Protein AF-A0A1F9SEJ4-F1 (afdb_monomer)

pLDDT: mean 93.21, std 7.63, range [49.97, 98.25]

Sequence (104 aa):
MSITHLRQFKVADYAIFDFAASFIGMLLLSPLLSGLARRAGWQVPRMNWVYMALPLGIAAHLASGNLTPMTRDFMDPRSHYLVKAVVIGFLILGLRNIRRNKKQ

Structure (mmCIF, N/CA/C/O backbone):
data_AF-A0A1F9SEJ4-F1
#
_entry.id   AF-A0A1F9SEJ4-F1
#
loop_
_atom_site.group_PDB
_atom_site.id
_atom_site.type_symbol
_atom_site.label_atom_id
_atom_site.label_alt_id
_atom_site.label_comp_id
_atom_site.label_asym_id
_atom_site.label_entity_id
_atom_site.label_seq_id
_atom_site.pdbx_PDB_ins_code
_atom_site.Cartn_x
_atom_site.Cartn_y
_atom_site.Cartn_z
_atom_site.occupancy
_atom_site.B_iso_or_equiv
_atom_site.auth_seq_id
_atom_site.auth_comp_id
_atom_site.auth_asym_id
_atom_site.auth_atom_id
_atom_site.pdbx_PDB_model_num
ATOM 1 N N . MET A 1 1 ? 19.415 17.649 -5.536 1.00 62.16 1 MET A N 1
ATOM 2 C CA . MET A 1 1 ? 19.241 16.200 -5.792 1.00 62.16 1 MET A CA 1
ATOM 3 C C . MET A 1 1 ? 17.904 16.019 -6.503 1.00 62.16 1 MET A C 1
ATOM 5 O O . MET A 1 1 ? 16.921 16.549 -6.003 1.00 62.16 1 MET A O 1
ATOM 9 N N . SER A 1 2 ? 17.854 15.398 -7.685 1.00 84.75 2 SER A N 1
ATOM 10 C CA . SER A 1 2 ? 16.603 15.239 -8.448 1.00 84.75 2 SER A CA 1
ATOM 11 C C . SER A 1 2 ? 15.867 13.949 -8.066 1.00 84.75 2 SER A C 1
ATOM 13 O O . SER A 1 2 ? 16.489 12.965 -7.668 1.00 84.75 2 SER A O 1
ATOM 15 N N . ILE A 1 3 ? 14.542 13.914 -8.239 1.00 81.19 3 ILE A N 1
ATOM 16 C CA . ILE A 1 3 ? 13.729 12.703 -8.012 1.00 81.19 3 ILE A CA 1
ATOM 17 C C . ILE A 1 3 ? 14.171 11.523 -8.893 1.00 81.19 3 ILE A C 1
ATOM 19 O O . ILE A 1 3 ? 14.105 10.368 -8.480 1.00 81.19 3 ILE A O 1
ATOM 23 N N . THR A 1 4 ? 14.695 11.813 -10.087 1.00 83.94 4 THR A N 1
ATOM 24 C CA . THR A 1 4 ? 15.277 10.818 -10.994 1.00 83.94 4 THR A CA 1
ATOM 25 C C . THR A 1 4 ? 16.477 10.104 -10.380 1.00 83.94 4 THR A C 1
ATOM 27 O O . THR A 1 4 ? 16.603 8.895 -10.539 1.00 83.94 4 THR A O 1
ATOM 30 N N . HIS A 1 5 ? 17.304 10.813 -9.608 1.00 87.06 5 HIS A N 1
ATOM 31 C CA . HIS A 1 5 ? 18.438 10.214 -8.909 1.00 87.06 5 HIS A CA 1
ATOM 32 C C . HIS A 1 5 ? 17.987 9.288 -7.767 1.00 87.06 5 HIS A C 1
ATOM 34 O O . HIS A 1 5 ? 18.590 8.247 -7.545 1.00 87.06 5 HIS A O 1
ATOM 40 N N . LEU A 1 6 ? 16.895 9.602 -7.064 1.00 83.56 6 LEU A N 1
ATOM 41 C CA . LEU A 1 6 ? 16.368 8.725 -6.005 1.00 83.56 6 LEU A CA 1
ATOM 42 C C . LEU A 1 6 ? 15.715 7.452 -6.565 1.00 83.56 6 LEU A C 1
ATOM 44 O O . LEU A 1 6 ? 15.805 6.387 -5.959 1.00 83.56 6 LEU A O 1
ATOM 48 N N . ARG A 1 7 ? 15.096 7.542 -7.747 1.00 86.38 7 ARG A N 1
ATOM 49 C CA . ARG A 1 7 ? 14.430 6.414 -8.421 1.00 86.38 7 ARG A CA 1
ATOM 50 C C . ARG A 1 7 ? 15.370 5.460 -9.160 1.00 86.38 7 ARG A C 1
ATOM 52 O O . ARG A 1 7 ? 14.913 4.419 -9.631 1.00 86.38 7 ARG A O 1
ATOM 59 N N . GLN A 1 8 ? 16.659 5.785 -9.265 1.00 89.75 8 GLN A N 1
ATOM 60 C CA . GLN A 1 8 ? 17.642 4.896 -9.895 1.00 89.75 8 GLN A CA 1
ATOM 61 C C . GLN A 1 8 ? 17.907 3.636 -9.054 1.00 89.75 8 GLN A C 1
ATOM 63 O O . GLN A 1 8 ? 18.235 2.590 -9.606 1.00 89.75 8 GLN A O 1
ATOM 68 N N . PHE A 1 9 ? 17.741 3.723 -7.728 1.00 90.88 9 PHE A N 1
ATOM 69 C CA . PHE A 1 9 ? 17.932 2.597 -6.819 1.00 90.88 9 PHE A CA 1
ATOM 70 C C . PHE A 1 9 ? 16.709 1.682 -6.867 1.00 90.88 9 PHE A C 1
ATOM 72 O O . PHE A 1 9 ? 15.619 2.052 -6.416 1.00 90.88 9 PHE A O 1
ATOM 79 N N . LYS A 1 10 ? 16.898 0.486 -7.428 1.00 89.75 10 LYS A N 1
ATOM 80 C CA . LYS A 1 10 ? 15.834 -0.486 -7.671 1.00 89.75 10 LYS A CA 1
ATOM 81 C C . LYS A 1 10 ? 16.187 -1.860 -7.118 1.00 89.75 10 LYS A C 1
ATOM 83 O O . LYS A 1 10 ? 17.355 -2.238 -7.084 1.00 89.75 10 LYS A O 1
ATOM 88 N N . VAL A 1 11 ? 15.163 -2.610 -6.727 1.00 86.38 11 VAL A N 1
ATOM 89 C CA . VAL A 1 11 ? 15.235 -4.063 -6.534 1.00 86.38 11 VAL A CA 1
ATOM 90 C C . VAL A 1 11 ? 14.349 -4.688 -7.600 1.00 86.38 11 VAL A C 1
ATOM 92 O O . VAL A 1 11 ? 13.163 -4.364 -7.662 1.00 86.38 11 VAL A O 1
ATOM 95 N N . ALA A 1 12 ? 14.933 -5.537 -8.452 1.00 84.50 12 ALA A N 1
ATOM 96 C CA . ALA A 1 12 ? 14.347 -5.882 -9.749 1.00 84.50 12 ALA A CA 1
ATOM 97 C C . ALA A 1 12 ? 13.982 -4.590 -10.514 1.00 84.50 12 ALA A C 1
ATOM 99 O O . ALA A 1 12 ? 14.852 -3.746 -10.728 1.00 84.50 12 ALA A O 1
ATOM 100 N N . ASP A 1 13 ? 12.705 -4.381 -10.829 1.00 87.06 13 ASP A N 1
ATOM 101 C CA . ASP A 1 13 ? 12.210 -3.176 -11.506 1.00 87.06 13 ASP A CA 1
ATOM 102 C C . ASP A 1 13 ? 11.550 -2.155 -10.565 1.00 87.06 13 ASP A C 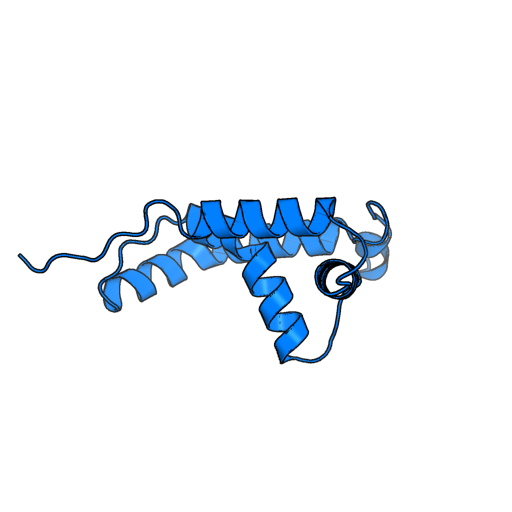1
ATOM 104 O O . ASP A 1 13 ? 11.055 -1.111 -11.004 1.00 87.06 13 ASP A O 1
ATOM 108 N N . TYR A 1 14 ? 11.547 -2.421 -9.257 1.00 87.19 14 TYR A N 1
ATOM 109 C CA . TYR A 1 14 ? 10.843 -1.606 -8.271 1.00 87.19 14 TYR A CA 1
ATOM 110 C C . TYR A 1 14 ? 11.768 -0.563 -7.654 1.00 87.19 14 TYR A C 1
ATOM 112 O O . TYR A 1 14 ? 12.761 -0.904 -7.011 1.00 87.19 14 TYR A O 1
ATOM 120 N N . ALA A 1 15 ? 11.424 0.718 -7.801 1.00 89.81 15 ALA A N 1
ATOM 121 C CA . ALA A 1 15 ? 12.158 1.801 -7.156 1.00 89.81 15 ALA A CA 1
ATOM 122 C C . ALA A 1 15 ? 12.003 1.727 -5.629 1.00 89.81 15 ALA A C 1
ATOM 124 O O . ALA A 1 15 ? 10.896 1.835 -5.095 1.00 89.81 15 ALA A O 1
ATOM 125 N N . ILE A 1 16 ? 13.129 1.601 -4.922 1.00 89.31 16 ILE A N 1
ATOM 126 C CA . ILE A 1 16 ? 13.167 1.522 -3.453 1.00 89.31 16 ILE A CA 1
ATOM 127 C C . ILE A 1 16 ? 12.573 2.794 -2.844 1.00 89.31 16 ILE A C 1
ATOM 129 O O . ILE A 1 16 ? 11.838 2.733 -1.861 1.00 89.31 16 ILE A O 1
ATOM 133 N N . PHE A 1 17 ? 12.853 3.945 -3.462 1.00 90.75 17 PHE A N 1
ATOM 134 C CA . PHE A 1 17 ? 12.317 5.228 -3.028 1.00 90.75 17 PHE A CA 1
ATOM 135 C C . PHE A 1 17 ? 10.784 5.262 -3.059 1.00 90.75 17 PHE A C 1
ATOM 137 O O . PHE A 1 17 ? 10.180 5.650 -2.067 1.00 90.75 17 PHE A O 1
ATOM 144 N N . ASP A 1 18 ? 10.151 4.822 -4.153 1.00 88.94 18 ASP A N 1
ATOM 145 C CA . ASP A 1 18 ? 8.687 4.844 -4.276 1.00 88.94 18 ASP A CA 1
ATOM 146 C C . ASP A 1 18 ? 8.034 3.892 -3.258 1.00 88.94 18 ASP A C 1
ATOM 148 O O . ASP A 1 18 ? 7.012 4.223 -2.647 1.00 88.94 18 ASP A O 1
ATOM 152 N N . PHE A 1 19 ? 8.666 2.739 -3.013 1.00 90.12 19 PHE A N 1
ATOM 153 C CA . PHE A 1 19 ? 8.250 1.802 -1.973 1.00 90.12 19 PHE A CA 1
ATOM 154 C C . PHE A 1 19 ? 8.324 2.456 -0.587 1.00 90.12 19 PHE A C 1
ATOM 156 O O . PHE A 1 19 ? 7.309 2.575 0.097 1.00 90.12 19 PHE A O 1
ATOM 163 N N . ALA A 1 20 ? 9.495 2.961 -0.190 1.00 93.69 20 ALA A N 1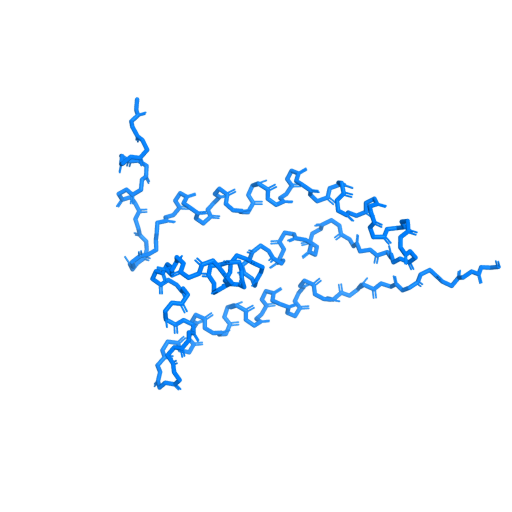
ATOM 164 C CA . ALA A 1 20 ? 9.693 3.603 1.108 1.00 93.69 20 ALA A CA 1
ATOM 165 C C . ALA A 1 20 ? 8.775 4.820 1.302 1.00 93.69 20 ALA A C 1
ATOM 167 O O . ALA A 1 20 ? 8.157 4.963 2.358 1.00 93.69 20 ALA A O 1
ATOM 168 N N . ALA A 1 21 ? 8.629 5.661 0.276 1.00 94.06 21 ALA A N 1
ATOM 169 C CA . ALA A 1 21 ? 7.754 6.827 0.300 1.00 94.06 21 ALA A CA 1
ATOM 170 C C . ALA A 1 21 ? 6.291 6.437 0.544 1.00 94.06 21 ALA A C 1
ATOM 172 O O . ALA A 1 21 ? 5.612 7.092 1.332 1.00 94.06 21 ALA A O 1
ATOM 173 N N . SER A 1 22 ? 5.822 5.341 -0.059 1.00 93.75 22 SER A N 1
ATOM 174 C CA . SER A 1 22 ? 4.462 4.832 0.158 1.00 93.75 22 SER A CA 1
ATOM 175 C C . SER A 1 22 ? 4.241 4.401 1.611 1.00 93.75 22 SER A C 1
ATOM 177 O O . SER A 1 22 ? 3.235 4.766 2.223 1.00 93.75 22 SER A O 1
ATOM 179 N N . PHE A 1 23 ? 5.200 3.681 2.202 1.00 96.44 23 PHE A N 1
ATOM 180 C CA . PHE A 1 23 ? 5.125 3.245 3.601 1.00 96.44 23 PHE A CA 1
ATOM 181 C C . PHE A 1 23 ? 5.207 4.405 4.591 1.00 96.44 23 PHE A C 1
ATOM 183 O O . PHE A 1 23 ? 4.412 4.465 5.529 1.00 96.44 23 PHE A O 1
ATOM 190 N N . ILE A 1 24 ? 6.129 5.344 4.376 1.00 97.56 24 ILE A N 1
ATOM 191 C CA . ILE A 1 24 ? 6.272 6.539 5.216 1.00 97.56 24 ILE A CA 1
ATOM 192 C C . ILE A 1 24 ? 5.020 7.411 5.103 1.00 97.56 24 ILE A C 1
ATOM 194 O O . ILE A 1 24 ? 4.460 7.814 6.120 1.00 97.56 24 ILE A O 1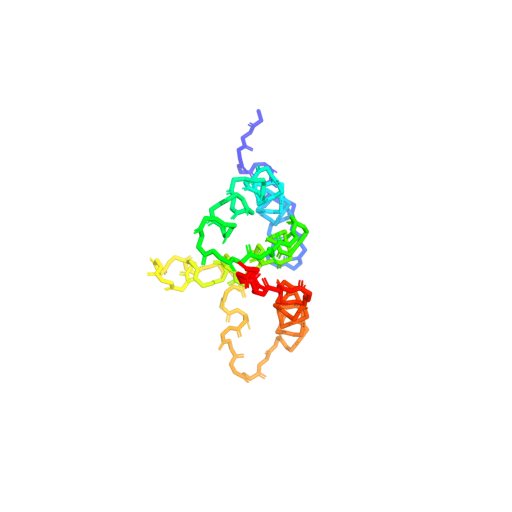
ATOM 198 N N . GLY A 1 25 ? 4.532 7.654 3.885 1.00 97.50 25 GLY A N 1
ATOM 199 C CA . GLY A 1 25 ? 3.308 8.418 3.655 1.00 97.50 25 GLY A CA 1
ATOM 200 C C . GLY A 1 25 ? 2.111 7.798 4.373 1.00 97.50 25 GLY A C 1
ATOM 201 O O . GLY A 1 25 ? 1.381 8.488 5.083 1.00 97.50 25 GLY A O 1
ATOM 202 N N . MET A 1 26 ? 1.957 6.477 4.278 1.00 98.06 26 MET A N 1
ATOM 203 C CA . MET A 1 26 ? 0.889 5.762 4.970 1.00 98.06 26 MET A CA 1
ATOM 204 C C . MET A 1 26 ? 1.056 5.770 6.494 1.00 98.06 26 MET A C 1
ATOM 206 O O . MET A 1 26 ? 0.072 5.911 7.220 1.00 98.06 26 MET A O 1
ATOM 210 N N . LEU A 1 27 ? 2.286 5.672 7.003 1.00 98.06 27 LEU A N 1
ATOM 211 C CA . LEU A 1 27 ? 2.576 5.793 8.432 1.00 98.06 27 LEU A CA 1
ATOM 212 C C . LEU A 1 27 ? 2.128 7.155 8.971 1.00 98.06 27 LEU A C 1
ATOM 214 O O . LEU A 1 27 ? 1.441 7.202 9.995 1.00 98.06 27 LEU A O 1
ATOM 218 N N . LEU A 1 28 ? 2.448 8.236 8.258 1.00 98.19 28 LEU A N 1
ATOM 219 C CA . LEU A 1 28 ? 2.036 9.598 8.609 1.00 98.19 28 LEU A CA 1
ATOM 220 C C . LEU A 1 28 ? 0.517 9.788 8.512 1.00 98.19 28 LEU A C 1
ATOM 222 O O . LEU A 1 28 ? -0.073 10.468 9.348 1.00 98.19 28 LEU A O 1
ATOM 226 N N . LEU A 1 29 ? -0.130 9.150 7.534 1.00 97.75 29 LEU A N 1
ATOM 227 C CA . LEU A 1 29 ? -1.577 9.215 7.326 1.00 97.75 29 LEU A CA 1
ATOM 228 C C . LEU A 1 29 ? -2.369 8.334 8.317 1.00 97.75 29 LEU A C 1
ATOM 230 O O . LEU A 1 29 ? -3.539 8.597 8.608 1.00 97.75 29 LEU A O 1
ATOM 234 N N . SER A 1 30 ? -1.734 7.307 8.885 1.00 97.88 30 SER A N 1
ATOM 235 C CA . SER A 1 30 ? -2.376 6.302 9.742 1.00 97.88 30 SER A CA 1
ATOM 236 C C . SER A 1 30 ? -3.155 6.852 10.952 1.00 97.88 30 SER A C 1
ATOM 238 O O . SER A 1 30 ? -4.214 6.284 11.257 1.00 97.88 30 SER A O 1
ATOM 240 N N . PRO A 1 31 ? -2.739 7.933 11.658 1.00 97.62 31 PRO A N 1
ATOM 241 C CA . PRO A 1 31 ? -3.517 8.485 12.765 1.00 97.62 31 PRO A CA 1
ATOM 242 C C . PRO A 1 31 ? -4.841 9.082 12.284 1.00 97.62 31 PRO A C 1
ATOM 244 O O . PRO A 1 31 ? -5.868 8.868 12.931 1.00 97.62 31 PRO A O 1
ATOM 247 N N . LEU A 1 32 ? -4.824 9.768 11.134 1.00 98.25 32 LEU A N 1
ATOM 248 C CA . LEU A 1 32 ? -6.016 10.343 10.516 1.00 98.25 32 LEU A CA 1
ATOM 249 C C . LEU A 1 32 ? -6.990 9.235 10.107 1.00 98.25 32 LEU A C 1
ATOM 251 O O . LEU A 1 32 ? -8.150 9.263 10.517 1.00 98.25 32 LEU A O 1
ATOM 255 N N . LEU A 1 33 ? -6.514 8.220 9.380 1.00 97.56 33 LEU A N 1
ATOM 256 C CA . LEU A 1 33 ? -7.347 7.095 8.931 1.00 97.56 33 LEU A CA 1
ATOM 257 C C . LEU A 1 33 ? -7.937 6.313 10.104 1.00 97.56 33 LEU A C 1
ATOM 259 O O . LEU A 1 33 ? -9.117 5.975 10.094 1.00 97.56 33 LEU A O 1
ATOM 263 N N . SER A 1 34 ? -7.152 6.085 11.159 1.00 97.56 34 SER A N 1
ATOM 264 C CA . SER A 1 34 ? -7.646 5.436 12.381 1.00 97.56 34 SER A CA 1
ATOM 265 C C . SER A 1 34 ? -8.713 6.281 13.085 1.00 97.56 34 SER A C 1
ATOM 267 O O . SER A 1 34 ? -9.663 5.737 13.650 1.00 97.56 34 SER A O 1
ATOM 269 N N . GLY A 1 35 ? -8.580 7.610 13.053 1.00 97.06 35 GLY A N 1
ATOM 270 C CA . GLY A 1 35 ? -9.593 8.538 13.553 1.00 97.06 35 GLY A CA 1
ATOM 271 C C . GLY A 1 35 ? -10.890 8.477 12.745 1.00 97.06 35 GLY A C 1
ATOM 272 O O . GLY A 1 35 ? -11.970 8.380 13.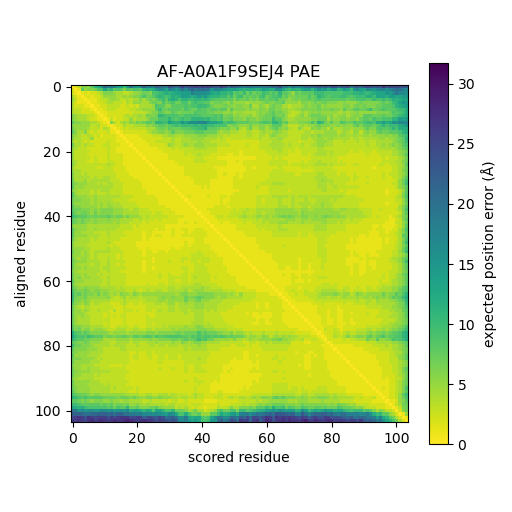327 1.00 97.06 35 GLY A O 1
ATOM 273 N N . LEU A 1 36 ? -10.791 8.465 11.413 1.00 96.94 36 LEU A N 1
ATOM 274 C CA . LEU A 1 36 ? -11.942 8.331 10.514 1.00 96.94 36 LEU A CA 1
ATOM 275 C C . LEU A 1 36 ? -12.638 6.975 10.676 1.00 96.94 36 LEU A C 1
ATOM 277 O O . LEU A 1 36 ? -13.856 6.933 10.836 1.00 96.94 36 LEU A O 1
ATOM 281 N N . ALA A 1 37 ? -11.879 5.880 10.738 1.00 96.44 37 ALA A N 1
ATOM 282 C CA . ALA A 1 37 ? -12.420 4.549 11.007 1.00 96.44 37 ALA A CA 1
ATOM 283 C C . ALA A 1 37 ? -13.192 4.510 12.328 1.00 96.44 37 ALA A C 1
ATOM 285 O O . ALA A 1 37 ? -14.295 3.966 12.381 1.00 96.44 37 ALA A O 1
ATOM 286 N N . ARG A 1 38 ? -12.673 5.166 13.373 1.00 96.44 38 ARG A N 1
ATOM 287 C CA . ARG A 1 38 ? -13.357 5.252 14.669 1.00 96.44 38 ARG A CA 1
ATOM 288 C C . ARG A 1 38 ? -14.695 5.972 14.570 1.00 96.44 38 ARG A C 1
ATOM 290 O O . ARG A 1 38 ? -15.666 5.499 15.156 1.00 96.44 38 ARG A O 1
ATOM 297 N N . ARG A 1 39 ? -14.765 7.068 13.806 1.00 95.56 39 ARG A N 1
ATOM 29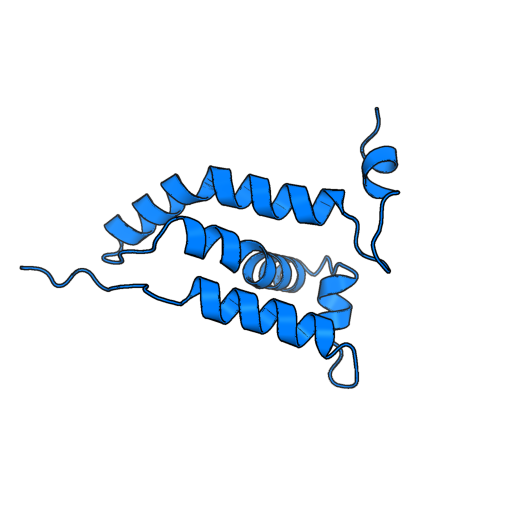8 C CA . ARG A 1 39 ? -16.027 7.779 13.524 1.00 95.56 39 ARG A CA 1
ATOM 299 C C . ARG A 1 39 ? -17.017 6.898 12.760 1.00 95.56 39 ARG A C 1
ATOM 301 O O . ARG A 1 39 ? -18.207 6.956 13.036 1.00 95.56 39 ARG A O 1
ATOM 308 N N . ALA A 1 40 ? -16.523 6.033 11.877 1.00 94.94 40 ALA A N 1
ATOM 309 C CA . ALA A 1 40 ? -17.321 5.032 11.170 1.00 94.94 40 ALA A CA 1
ATOM 310 C C . ALA A 1 40 ? -17.668 3.785 12.019 1.00 94.94 40 ALA A C 1
ATOM 312 O O . ALA A 1 40 ? -18.281 2.848 11.511 1.00 94.94 40 ALA A O 1
ATOM 313 N N . GLY A 1 41 ? -17.289 3.744 13.304 1.00 95.69 41 GLY A N 1
ATOM 314 C CA . GLY A 1 41 ? -17.594 2.633 14.211 1.00 95.69 41 GLY A CA 1
ATOM 315 C C . GLY A 1 41 ? -16.600 1.468 14.166 1.00 95.69 41 GLY A C 1
ATOM 316 O O . GLY A 1 41 ? -16.923 0.379 14.641 1.00 95.69 41 GLY A O 1
ATOM 317 N N . TRP A 1 42 ? -15.396 1.675 13.636 1.00 96.62 42 TRP A N 1
ATOM 318 C CA . TRP A 1 42 ? -14.342 0.663 13.535 1.00 96.62 42 TRP A CA 1
ATOM 319 C C . TRP A 1 42 ? -13.091 1.061 14.322 1.00 96.62 42 TRP A C 1
ATOM 321 O O . TRP A 1 42 ? -12.613 2.190 14.260 1.00 96.62 42 TRP A O 1
ATOM 331 N N . GLN A 1 43 ? -12.510 0.110 15.042 1.00 96.88 43 GLN A N 1
ATOM 332 C CA . GLN A 1 43 ? -11.181 0.220 15.628 1.00 96.88 43 GLN A CA 1
ATOM 333 C C . GLN A 1 43 ? -10.187 -0.464 14.695 1.00 96.88 43 GLN A C 1
ATOM 335 O O . GLN A 1 43 ? -10.107 -1.692 14.644 1.00 96.88 43 GLN A O 1
ATOM 340 N N . VAL A 1 44 ? -9.434 0.348 13.959 1.00 97.44 44 VAL A N 1
ATOM 341 C CA . VAL A 1 44 ? -8.347 -0.107 13.090 1.00 97.44 44 VAL A CA 1
ATOM 342 C C . VAL A 1 44 ? -7.024 0.351 13.711 1.00 97.44 44 VAL A C 1
ATOM 344 O O . VAL A 1 44 ? -6.846 1.559 13.901 1.00 97.44 44 VAL A O 1
ATOM 347 N N . PRO A 1 45 ? -6.104 -0.564 14.069 1.00 97.25 45 PRO A N 1
ATOM 348 C CA . PRO A 1 45 ? -4.775 -0.192 14.546 1.00 97.25 45 PRO A CA 1
ATOM 349 C C . PRO A 1 45 ? -3.994 0.603 13.494 1.00 97.25 45 PRO A C 1
ATOM 351 O O . PRO A 1 45 ? -4.123 0.361 12.299 1.00 97.25 45 PRO A O 1
ATOM 354 N N . ARG A 1 46 ? -3.115 1.517 13.917 1.00 97.31 46 ARG A N 1
ATOM 355 C CA . ARG A 1 46 ? -2.338 2.348 12.976 1.00 97.31 46 ARG A CA 1
ATOM 356 C C . ARG A 1 46 ? -1.480 1.522 12.013 1.00 97.31 46 ARG A C 1
ATOM 358 O O . ARG A 1 46 ? -1.439 1.819 10.825 1.00 97.31 46 ARG A O 1
ATOM 365 N N . MET A 1 47 ? -0.855 0.457 12.517 1.00 97.69 47 MET A N 1
ATOM 366 C CA . MET A 1 47 ? -0.006 -0.426 11.710 1.00 97.69 47 MET A CA 1
ATOM 367 C C . MET A 1 47 ? -0.765 -1.159 10.605 1.00 97.69 47 MET A C 1
ATOM 369 O O . MET A 1 47 ? -0.185 -1.437 9.563 1.00 97.69 47 MET A O 1
ATOM 373 N N . ASN A 1 48 ? -2.064 -1.407 10.775 1.00 98.19 48 ASN A N 1
ATOM 374 C CA . ASN A 1 48 ? -2.879 -2.007 9.725 1.00 98.19 48 ASN A CA 1
ATOM 375 C C . ASN A 1 48 ? -2.909 -1.149 8.463 1.00 98.19 48 ASN A C 1
ATOM 377 O O . ASN A 1 48 ? -2.801 -1.682 7.363 1.00 98.19 48 ASN A O 1
ATOM 381 N N . TRP A 1 49 ? -3.008 0.174 8.617 1.00 98.06 49 TRP A N 1
ATOM 382 C CA . TRP A 1 49 ? -2.950 1.095 7.484 1.00 98.06 49 TRP A CA 1
ATOM 383 C C . TRP A 1 49 ? -1.605 1.008 6.776 1.00 98.06 49 TRP A C 1
ATOM 385 O O . TRP A 1 49 ? -1.569 0.924 5.556 1.00 98.06 49 TRP A O 1
ATOM 395 N N . VAL A 1 50 ? -0.509 0.938 7.534 1.00 98.00 50 VAL A N 1
ATOM 396 C CA . VAL A 1 50 ? 0.845 0.783 6.984 1.00 98.00 50 VAL A CA 1
ATOM 397 C C . VAL A 1 50 ? 0.962 -0.509 6.174 1.00 98.00 50 VAL A C 1
ATOM 399 O O . VAL A 1 50 ? 1.46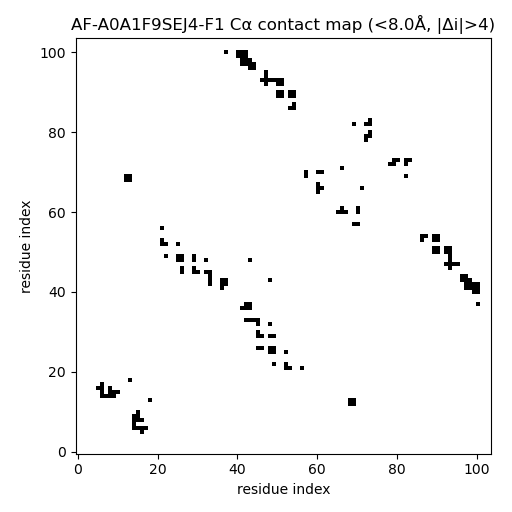7 -0.475 5.056 1.00 98.00 50 VAL A O 1
ATOM 402 N N . TYR A 1 51 ? 0.429 -1.630 6.668 1.00 97.88 51 TYR A N 1
ATOM 403 C CA . TYR A 1 51 ? 0.377 -2.874 5.890 1.00 97.88 51 TYR A CA 1
ATOM 404 C C . TYR A 1 51 ? -0.527 -2.760 4.653 1.00 97.88 51 TYR A C 1
ATOM 406 O O . TYR A 1 51 ? -0.235 -3.340 3.612 1.00 97.88 51 TYR A O 1
ATOM 414 N N . MET A 1 52 ? -1.580 -1.948 4.720 1.00 97.44 52 MET A N 1
ATOM 415 C CA . MET A 1 52 ? -2.442 -1.651 3.576 1.00 97.44 52 MET A CA 1
ATOM 416 C C . MET A 1 52 ? -1.785 -0.771 2.506 1.00 97.44 52 MET A C 1
ATOM 418 O O . MET A 1 52 ? -2.363 -0.636 1.431 1.00 97.44 52 MET A O 1
ATOM 422 N N . ALA A 1 53 ? -0.589 -0.213 2.731 1.00 97.06 53 ALA A N 1
ATOM 423 C CA . ALA A 1 53 ? 0.088 0.637 1.749 1.00 97.06 53 ALA A CA 1
ATOM 424 C C . ALA A 1 53 ? 0.254 -0.052 0.383 1.00 97.06 53 ALA A C 1
ATOM 426 O O . ALA A 1 53 ? -0.054 0.552 -0.642 1.00 97.06 53 ALA A O 1
ATOM 427 N N . LEU A 1 54 ? 0.677 -1.322 0.361 1.00 95.19 54 LEU A N 1
ATOM 428 C CA . LEU A 1 54 ? 0.865 -2.063 -0.892 1.00 95.19 54 LEU A CA 1
ATOM 429 C C . LEU A 1 54 ? -0.460 -2.440 -1.570 1.00 95.19 54 LEU A C 1
ATOM 431 O O . LEU A 1 54 ? -0.630 -2.072 -2.734 1.00 95.19 54 LEU A O 1
ATOM 435 N N . PRO A 1 55 ? -1.421 -3.105 -0.892 1.00 96.81 55 PRO A N 1
ATOM 436 C CA . PRO A 1 55 ? -2.716 -3.403 -1.501 1.00 96.81 55 PRO A CA 1
ATOM 437 C C . PRO A 1 55 ? -3.451 -2.155 -2.003 1.00 96.81 55 PRO A C 1
ATOM 439 O O . PRO A 1 55 ? -3.970 -2.160 -3.118 1.00 96.81 55 PRO A O 1
ATOM 442 N N . LEU A 1 56 ? -3.470 -1.071 -1.217 1.00 96.88 56 LEU A N 1
ATOM 443 C CA . LEU A 1 56 ? -4.127 0.177 -1.614 1.00 96.88 56 LEU A CA 1
ATOM 444 C C . LEU A 1 56 ? -3.376 0.887 -2.741 1.00 96.88 56 LEU A C 1
ATOM 446 O O . LEU A 1 56 ? -4.021 1.424 -3.635 1.00 96.88 56 LEU A O 1
ATOM 450 N N . GLY A 1 57 ? -2.041 0.866 -2.737 1.00 95.50 57 GLY A N 1
ATOM 451 C CA . GLY A 1 57 ? -1.233 1.414 -3.826 1.00 95.50 57 GLY A CA 1
ATOM 452 C C . GLY A 1 57 ? -1.515 0.708 -5.152 1.00 95.50 57 GLY A C 1
ATOM 453 O O . GLY A 1 57 ? -1.804 1.367 -6.148 1.00 95.50 57 GLY A O 1
ATOM 454 N N . ILE A 1 58 ? -1.522 -0.629 -5.155 1.00 95.88 58 ILE A N 1
ATOM 455 C CA . ILE A 1 58 ? -1.889 -1.438 -6.329 1.00 95.88 58 ILE A CA 1
ATOM 456 C C . ILE A 1 58 ? -3.311 -1.105 -6.786 1.00 95.88 58 ILE A C 1
ATOM 458 O O . ILE A 1 58 ? -3.520 -0.820 -7.963 1.00 95.88 58 ILE A O 1
ATOM 462 N N . ALA A 1 59 ? -4.279 -1.071 -5.865 1.00 96.69 59 ALA A N 1
ATOM 463 C CA . ALA A 1 59 ? -5.659 -0.719 -6.191 1.00 96.69 59 ALA A CA 1
ATOM 464 C C . ALA A 1 59 ? -5.779 0.694 -6.796 1.00 96.69 59 ALA A C 1
ATOM 466 O O . ALA A 1 59 ? -6.504 0.884 -7.769 1.00 96.69 59 ALA A O 1
ATOM 467 N N . ALA A 1 60 ? -5.037 1.676 -6.278 1.00 95.75 60 ALA A N 1
ATOM 468 C CA . ALA A 1 60 ? -5.020 3.042 -6.798 1.00 95.75 60 ALA A CA 1
ATOM 469 C C . ALA A 1 60 ? -4.371 3.138 -8.191 1.00 95.75 60 ALA A C 1
ATOM 471 O O . ALA A 1 60 ? -4.872 3.848 -9.067 1.00 95.75 60 ALA A O 1
ATOM 472 N N . HIS A 1 61 ? -3.283 2.405 -8.435 1.00 95.56 61 HIS A N 1
ATOM 473 C CA . HIS A 1 61 ? -2.654 2.331 -9.756 1.00 95.56 61 HIS A CA 1
ATOM 474 C C . HIS A 1 61 ? -3.557 1.650 -10.786 1.00 95.56 61 HIS A C 1
ATOM 476 O O . HIS A 1 61 ? -3.638 2.120 -11.920 1.00 95.56 61 HIS A O 1
ATOM 482 N N . LEU A 1 62 ? -4.287 0.605 -10.386 1.00 96.25 62 LEU A N 1
ATOM 483 C CA . LEU A 1 62 ? -5.311 -0.023 -11.223 1.00 96.25 62 LEU A CA 1
ATOM 484 C C . LEU A 1 62 ? -6.444 0.954 -11.546 1.00 96.25 62 LEU A C 1
ATOM 486 O O . LEU A 1 62 ? -6.783 1.125 -12.713 1.00 96.25 62 LEU A O 1
ATOM 490 N N . ALA A 1 63 ? -6.990 1.634 -10.535 1.00 96.50 63 ALA A N 1
ATOM 491 C CA . ALA A 1 63 ? -8.099 2.571 -10.709 1.00 96.50 63 ALA A CA 1
ATOM 492 C C . ALA A 1 63 ? -7.726 3.795 -11.562 1.00 96.50 63 ALA A C 1
ATOM 494 O O . ALA A 1 63 ? -8.559 4.305 -12.304 1.00 96.50 63 ALA A O 1
ATOM 495 N N . SER A 1 64 ? -6.479 4.267 -11.472 1.00 96.56 64 SER A N 1
ATOM 496 C CA . SER A 1 64 ? -5.993 5.412 -12.256 1.00 96.56 64 SER A CA 1
ATOM 497 C C . SER A 1 64 ? -5.502 5.049 -13.660 1.00 96.56 64 SER A C 1
ATOM 499 O O . SER A 1 64 ? -5.217 5.950 -14.445 1.00 96.56 64 SER A O 1
ATOM 501 N N . GLY A 1 65 ? -5.338 3.760 -13.975 1.00 94.19 65 GLY A N 1
ATOM 502 C CA . GLY A 1 65 ? -4.740 3.285 -15.229 1.00 94.19 65 GLY A CA 1
ATOM 503 C C . GLY A 1 65 ? -3.219 3.486 -15.336 1.00 94.19 65 GLY A C 1
ATOM 504 O O . GLY A 1 65 ? -2.594 2.981 -16.269 1.00 94.19 65 GLY A O 1
ATOM 505 N N . ASN A 1 66 ? -2.589 4.165 -14.372 1.00 93.50 66 ASN A N 1
ATOM 506 C CA . ASN A 1 66 ? -1.149 4.429 -14.352 1.00 93.50 66 ASN A CA 1
ATOM 507 C C . ASN A 1 66 ? -0.395 3.275 -13.685 1.00 93.50 66 ASN A C 1
ATOM 509 O O . ASN A 1 66 ? 0.059 3.379 -12.542 1.00 93.50 66 ASN A O 1
ATOM 513 N N . LEU A 1 67 ? -0.286 2.156 -14.402 1.00 93.31 67 LEU A N 1
ATOM 514 C CA . LEU A 1 67 ? 0.278 0.912 -13.878 1.00 93.31 67 LEU A CA 1
ATOM 515 C C . LEU A 1 67 ? 1.791 1.009 -13.637 1.00 93.31 67 LEU A C 1
ATOM 517 O O . LEU A 1 67 ? 2.569 1.247 -14.563 1.00 93.31 67 LEU A O 1
ATOM 521 N N . THR A 1 68 ? 2.209 0.727 -12.403 1.00 92.19 68 THR A N 1
ATOM 522 C CA . THR A 1 68 ? 3.617 0.492 -12.047 1.00 92.19 68 THR A CA 1
ATOM 523 C C . THR A 1 68 ? 4.057 -0.919 -12.452 1.00 92.19 68 THR A C 1
ATOM 525 O O . THR A 1 68 ? 3.195 -1.791 -12.600 1.00 92.19 68 THR A O 1
ATOM 528 N N . PRO A 1 69 ? 5.374 -1.196 -12.569 1.00 93.81 69 PRO A N 1
ATOM 529 C CA . PRO A 1 69 ? 5.873 -2.559 -12.768 1.00 93.81 69 PRO A CA 1
ATOM 530 C C . PRO A 1 69 ? 5.277 -3.551 -11.759 1.00 93.81 69 PRO A C 1
ATOM 532 O O . PRO A 1 69 ? 4.673 -4.534 -12.159 1.00 93.81 69 PRO A O 1
ATOM 535 N N . MET A 1 70 ? 5.266 -3.208 -10.462 1.00 93.62 70 MET A N 1
ATOM 536 C CA . MET A 1 70 ? 4.687 -4.067 -9.415 1.00 93.62 70 MET A CA 1
ATOM 537 C C . MET A 1 70 ? 3.199 -4.362 -9.632 1.00 93.62 70 MET A C 1
ATOM 539 O O . MET A 1 70 ? 2.747 -5.474 -9.376 1.00 93.62 70 MET A O 1
ATOM 543 N N . THR A 1 71 ? 2.431 -3.381 -10.111 1.00 95.00 71 THR A N 1
ATOM 544 C CA . THR A 1 71 ? 1.007 -3.583 -10.414 1.00 95.00 71 THR A CA 1
ATOM 545 C C . THR A 1 71 ? 0.833 -4.543 -11.590 1.00 95.00 71 THR A C 1
ATOM 547 O O . THR A 1 71 ? -0.027 -5.418 -11.536 1.00 95.00 71 THR A O 1
ATOM 550 N N . ARG A 1 72 ? 1.659 -4.418 -12.638 1.00 95.44 72 ARG A N 1
ATOM 551 C CA . ARG A 1 72 ? 1.635 -5.329 -13.796 1.00 95.44 72 ARG A CA 1
ATOM 552 C C . ARG A 1 72 ? 1.995 -6.751 -13.381 1.00 95.44 72 ARG A C 1
ATOM 554 O O . ARG A 1 72 ? 1.258 -7.677 -13.702 1.00 95.44 72 ARG A O 1
ATOM 561 N N . ASP A 1 73 ? 3.047 -6.892 -12.587 1.00 95.69 73 ASP A N 1
ATOM 562 C CA . ASP A 1 73 ? 3.529 -8.177 -12.082 1.00 95.69 73 ASP A CA 1
ATOM 563 C C . ASP A 1 73 ? 2.504 -8.848 -11.162 1.00 95.69 73 ASP A C 1
ATOM 565 O O . ASP A 1 73 ? 2.266 -10.052 -11.238 1.00 95.69 73 ASP A O 1
ATOM 569 N N . PHE A 1 74 ? 1.829 -8.068 -10.315 1.00 95.69 74 PHE A N 1
ATOM 570 C CA . PHE A 1 74 ? 0.735 -8.572 -9.490 1.00 95.69 74 PHE A CA 1
ATOM 571 C C . PHE A 1 74 ? -0.450 -9.066 -10.335 1.00 95.69 74 PHE A C 1
ATOM 573 O O . PHE A 1 74 ? -1.072 -10.075 -9.987 1.00 95.69 74 PHE A O 1
ATOM 580 N N . MET A 1 75 ? -0.751 -8.389 -11.446 1.00 95.94 75 MET A N 1
ATOM 581 C CA . MET A 1 75 ? -1.868 -8.721 -12.333 1.00 95.94 75 MET A CA 1
ATOM 582 C C . MET A 1 75 ? -1.578 -9.869 -1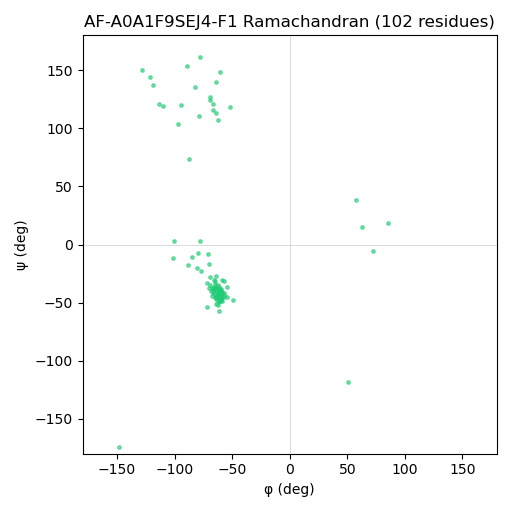3.301 1.00 95.94 75 MET A C 1
ATOM 584 O O . MET A 1 75 ? -2.534 -10.477 -13.775 1.00 95.94 75 MET A O 1
ATOM 588 N N . ASP A 1 76 ? -0.315 -10.205 -13.580 1.00 95.56 76 ASP A N 1
ATOM 589 C CA . ASP A 1 76 ? 0.017 -11.331 -14.460 1.00 95.56 76 ASP A CA 1
ATOM 590 C C . ASP A 1 76 ? -0.472 -12.653 -13.837 1.00 95.56 76 ASP A C 1
ATOM 592 O O . ASP A 1 76 ? 0.050 -13.076 -12.804 1.00 95.56 76 ASP A O 1
ATOM 596 N N . PRO A 1 77 ? -1.466 -13.344 -14.419 1.00 92.75 77 PRO A N 1
ATOM 597 C CA . PRO A 1 77 ? -2.011 -14.564 -13.833 1.00 92.75 77 PRO A CA 1
ATOM 598 C C . PRO A 1 77 ? -1.049 -15.758 -13.894 1.00 92.75 77 PRO A C 1
ATOM 600 O O . PRO A 1 77 ? -1.275 -16.740 -13.191 1.00 92.75 77 PRO A O 1
ATOM 603 N N . ARG A 1 78 ? -0.002 -15.712 -14.726 1.00 95.00 78 ARG A N 1
ATOM 604 C CA . ARG A 1 78 ? 0.871 -16.859 -15.019 1.00 95.00 78 ARG A CA 1
ATOM 605 C C . ARG A 1 78 ? 2.198 -16.831 -14.266 1.00 95.00 78 ARG A C 1
ATOM 607 O O . ARG A 1 78 ? 2.908 -17.835 -14.279 1.00 95.00 78 ARG A O 1
ATOM 614 N N . SER A 1 79 ? 2.555 -15.714 -13.634 1.00 95.19 79 SER A N 1
ATOM 615 C CA . SER A 1 79 ? 3.892 -15.530 -13.069 1.00 95.19 79 SER A CA 1
ATOM 616 C C . SER A 1 79 ? 3.906 -14.644 -11.803 1.00 95.19 79 SER A C 1
ATOM 618 O O . SER A 1 7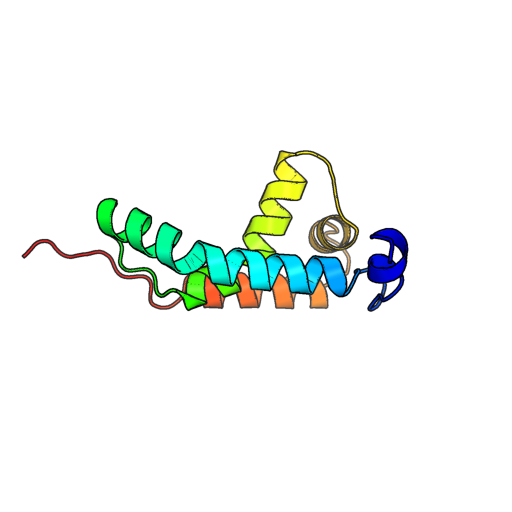9 ? 2.860 -14.325 -11.240 1.00 95.19 79 SER A O 1
ATOM 620 N N . HIS A 1 80 ? 5.102 -14.317 -11.292 1.00 94.06 80 HIS A N 1
ATOM 621 C CA . HIS A 1 80 ? 5.335 -13.383 -10.171 1.00 94.06 80 HIS A CA 1
ATOM 622 C C . HIS A 1 80 ? 4.624 -13.745 -8.846 1.00 94.06 80 HIS A C 1
ATOM 624 O O . HIS A 1 80 ? 4.193 -12.883 -8.076 1.00 94.06 80 HIS A O 1
ATOM 630 N N . TYR A 1 81 ? 4.568 -15.043 -8.522 1.00 95.06 81 TYR A N 1
ATOM 631 C CA . TYR A 1 81 ? 3.946 -15.553 -7.291 1.00 95.06 81 TYR A CA 1
ATOM 632 C C . TYR A 1 81 ? 4.526 -14.966 -6.000 1.00 95.06 81 TYR A C 1
ATOM 634 O O . TYR A 1 81 ? 3.782 -14.790 -5.040 1.00 95.06 81 TYR A O 1
ATOM 642 N N . LEU A 1 82 ? 5.816 -14.609 -5.974 1.00 94.31 82 LEU A N 1
ATOM 643 C CA . LEU A 1 82 ? 6.424 -13.958 -4.811 1.00 94.31 82 LEU A CA 1
ATOM 644 C C . LEU A 1 82 ? 5.800 -12.580 -4.543 1.00 94.31 82 LEU A C 1
ATOM 646 O O . LEU A 1 82 ? 5.436 -12.287 -3.408 1.00 94.31 82 LEU A O 1
ATOM 650 N N . VAL A 1 83 ? 5.616 -11.759 -5.584 1.00 94.56 83 VAL A N 1
ATOM 651 C CA . VAL A 1 83 ? 4.970 -10.439 -5.470 1.00 94.56 83 VAL A CA 1
ATOM 652 C C . VAL A 1 83 ? 3.542 -10.606 -4.967 1.00 94.56 83 VAL A C 1
ATOM 654 O O . VAL A 1 83 ? 3.137 -9.936 -4.019 1.00 94.56 83 VAL A O 1
ATOM 657 N N . LYS A 1 84 ? 2.794 -11.557 -5.537 1.00 96.00 84 LYS A N 1
ATOM 658 C CA . LYS A 1 84 ? 1.428 -11.874 -5.098 1.00 96.00 84 LYS A CA 1
ATOM 659 C C . LYS A 1 84 ? 1.393 -12.307 -3.636 1.00 96.00 84 LYS A C 1
ATOM 661 O O . LYS A 1 84 ? 0.584 -11.785 -2.878 1.00 96.00 84 LYS A O 1
ATOM 666 N N . ALA A 1 85 ? 2.285 -13.208 -3.227 1.00 97.19 85 ALA A N 1
ATOM 667 C CA . ALA A 1 85 ? 2.377 -13.678 -1.850 1.00 97.19 85 ALA A CA 1
ATOM 668 C C . ALA A 1 85 ? 2.681 -12.531 -0.877 1.00 97.19 85 ALA A C 1
ATOM 670 O O . ALA A 1 85 ? 2.033 -12.433 0.163 1.00 97.19 85 ALA A O 1
ATOM 671 N N . VAL A 1 86 ? 3.600 -11.626 -1.231 1.00 95.88 86 VAL A N 1
ATOM 672 C CA . VAL A 1 86 ? 3.895 -10.426 -0.433 1.00 95.88 86 VAL A CA 1
ATOM 673 C C . VAL A 1 86 ? 2.662 -9.528 -0.338 1.00 95.88 86 VAL A C 1
ATOM 675 O O . VAL A 1 86 ? 2.240 -9.198 0.767 1.00 95.88 86 VAL A O 1
ATOM 678 N N . VAL A 1 87 ? 2.027 -9.177 -1.457 1.00 96.62 87 VAL A N 1
ATOM 679 C CA . VAL A 1 87 ? 0.841 -8.300 -1.468 1.00 96.62 87 VAL A CA 1
ATOM 680 C C . VAL A 1 87 ? -0.315 -8.909 -0.671 1.00 96.62 87 VAL A C 1
ATOM 682 O O . VAL A 1 87 ? -0.934 -8.217 0.137 1.00 96.62 87 VAL A O 1
ATOM 685 N N . ILE A 1 88 ? -0.577 -10.207 -0.836 1.00 97.69 88 ILE A N 1
ATOM 686 C CA . ILE A 1 88 ? -1.605 -10.938 -0.083 1.00 97.69 88 ILE A CA 1
ATOM 687 C C . ILE A 1 88 ? -1.247 -10.994 1.406 1.00 97.69 88 ILE A C 1
ATOM 689 O O . ILE A 1 88 ? -2.109 -10.756 2.248 1.00 97.69 88 ILE A O 1
ATOM 693 N N . GLY A 1 89 ? 0.015 -11.244 1.759 1.00 98.25 89 GLY A N 1
ATOM 694 C CA . GLY A 1 89 ? 0.476 -11.225 3.148 1.00 98.25 89 GLY A CA 1
ATOM 695 C C . GLY A 1 89 ? 0.248 -9.866 3.811 1.00 98.25 89 GLY A C 1
ATOM 696 O O . GLY A 1 89 ? -0.300 -9.793 4.911 1.00 98.25 89 GLY A O 1
ATOM 697 N N . PHE A 1 90 ? 0.582 -8.779 3.114 1.00 98.00 90 PHE A N 1
ATOM 698 C CA . PHE A 1 90 ? 0.324 -7.412 3.570 1.00 98.00 90 PHE A CA 1
ATOM 699 C C . PHE A 1 90 ? -1.174 -7.109 3.684 1.00 98.00 90 PHE A C 1
ATOM 701 O O . PHE A 1 90 ? -1.593 -6.490 4.661 1.00 98.00 90 PHE A O 1
ATOM 708 N N . LEU A 1 91 ? -2.000 -7.606 2.760 1.00 98.12 91 LEU A N 1
ATOM 709 C CA . LEU A 1 91 ? -3.457 -7.501 2.851 1.00 98.12 91 LEU A CA 1
ATOM 710 C C . LEU A 1 91 ? -3.999 -8.207 4.103 1.00 98.12 91 LEU A C 1
ATOM 712 O O . LEU A 1 91 ? -4.775 -7.616 4.854 1.00 98.12 91 LEU A O 1
ATOM 716 N N . ILE A 1 92 ? -3.558 -9.440 4.370 1.00 98.19 92 ILE A N 1
ATOM 717 C CA . ILE A 1 92 ? -3.963 -10.211 5.555 1.00 98.19 92 ILE A CA 1
ATOM 718 C C . ILE A 1 92 ? -3.562 -9.469 6.835 1.00 98.19 92 ILE A C 1
ATOM 720 O O . ILE A 1 92 ? -4.389 -9.289 7.731 1.00 98.19 92 ILE A O 1
ATOM 724 N N . LEU A 1 93 ? -2.315 -8.998 6.922 1.00 98.00 93 LEU A N 1
ATOM 725 C CA . LEU A 1 93 ? -1.831 -8.221 8.068 1.00 98.00 93 LEU A CA 1
ATOM 726 C C . LEU A 1 93 ? -2.598 -6.903 8.235 1.00 98.00 93 LEU A C 1
ATOM 728 O O . LEU A 1 93 ? -2.922 -6.525 9.359 1.00 98.00 93 LEU A O 1
ATOM 732 N N . GLY A 1 94 ? -2.941 -6.239 7.132 1.00 96.94 94 GLY A N 1
ATOM 733 C CA . GLY A 1 94 ? -3.727 -5.009 7.121 1.00 96.94 94 GLY A CA 1
ATOM 734 C C . GLY A 1 94 ? -5.167 -5.193 7.602 1.00 96.94 94 GLY A C 1
ATOM 735 O O . GLY A 1 94 ? -5.734 -4.290 8.213 1.00 96.94 94 GLY A O 1
ATOM 736 N N . LEU A 1 95 ? -5.767 -6.364 7.390 1.00 97.06 95 LEU A N 1
ATOM 737 C CA . LEU A 1 95 ? -7.123 -6.671 7.866 1.00 97.06 95 LEU A CA 1
ATOM 738 C C . LEU A 1 95 ? -7.151 -7.260 9.284 1.00 97.06 95 LEU A C 1
ATOM 740 O O . LEU A 1 95 ? -8.193 -7.257 9.945 1.00 97.06 95 LEU A O 1
ATOM 744 N N . ARG A 1 96 ? -6.016 -7.754 9.786 1.00 96.06 96 ARG A N 1
ATOM 745 C CA . ARG A 1 96 ? -5.927 -8.442 11.079 1.00 96.06 96 ARG A CA 1
ATOM 746 C C . ARG A 1 96 ? -6.279 -7.517 12.246 1.00 96.06 96 ARG A C 1
ATOM 748 O O . ARG A 1 96 ? -5.812 -6.395 12.314 1.00 96.06 96 ARG A O 1
ATOM 755 N N . ASN A 1 97 ? -7.016 -8.006 13.244 1.00 93.12 97 ASN A N 1
ATOM 756 C CA . ASN A 1 97 ? -7.353 -7.251 14.466 1.00 93.12 97 ASN A CA 1
ATOM 757 C C . ASN A 1 97 ? -8.205 -5.982 14.253 1.00 93.12 97 ASN A C 1
ATOM 759 O O . ASN A 1 97 ? -8.320 -5.182 15.183 1.00 93.12 97 ASN A O 1
ATOM 763 N N . ILE A 1 98 ? -8.834 -5.797 13.088 1.00 95.56 98 ILE A N 1
ATOM 764 C CA . ILE A 1 98 ? -9.877 -4.778 12.926 1.00 95.56 98 ILE A CA 1
ATOM 765 C C . ILE A 1 98 ? -11.100 -5.210 13.734 1.00 95.56 98 ILE A C 1
ATOM 767 O O . ILE A 1 98 ? -11.592 -6.329 13.592 1.00 95.56 98 ILE A O 1
ATOM 771 N N . ARG A 1 99 ? -11.594 -4.327 14.601 1.00 95.12 99 ARG A N 1
ATOM 772 C CA . ARG A 1 99 ? -12.749 -4.603 15.465 1.00 95.12 99 ARG A CA 1
ATOM 773 C C . ARG A 1 99 ? -13.849 -3.594 15.200 1.00 95.12 99 ARG A C 1
ATOM 775 O O . ARG A 1 99 ? -13.578 -2.419 14.979 1.00 95.12 99 ARG A O 1
ATOM 782 N N . ARG A 1 100 ? -15.103 -4.028 15.265 1.00 93.50 100 ARG A N 1
ATOM 783 C CA . ARG A 1 100 ? -16.240 -3.106 15.280 1.00 93.50 100 ARG A CA 1
ATOM 784 C C . ARG A 1 100 ? -16.438 -2.600 16.705 1.00 93.50 100 ARG A C 1
ATOM 786 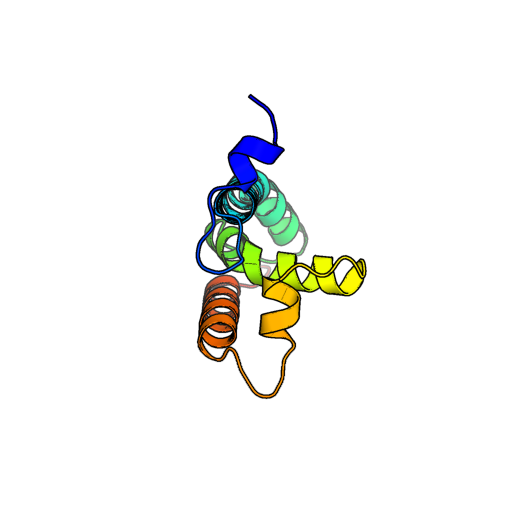O O . ARG A 1 100 ? -16.411 -3.398 17.642 1.00 93.50 100 ARG A O 1
ATOM 793 N N . ASN A 1 101 ? -16.661 -1.300 16.874 1.00 87.25 101 ASN A N 1
ATOM 794 C CA . ASN A 1 101 ? -17.163 -0.771 18.135 1.00 87.25 101 ASN A CA 1
ATOM 795 C C . ASN A 1 101 ? -18.546 -1.380 18.363 1.00 87.25 101 ASN A C 1
ATOM 797 O O . ASN A 1 101 ? -19.508 -1.022 17.681 1.00 87.25 101 ASN A O 1
ATOM 801 N N . LYS A 1 102 ? -18.652 -2.314 19.309 1.00 73.38 102 LYS A N 1
ATOM 802 C CA . LYS A 1 102 ? -19.950 -2.627 19.899 1.00 73.38 102 LYS A CA 1
ATOM 803 C C . LYS A 1 102 ? -20.352 -1.368 20.660 1.00 73.38 102 LYS A C 1
ATOM 805 O O . LYS A 1 102 ? -19.622 -0.957 21.560 1.00 73.38 102 LYS A O 1
ATOM 810 N N . LYS A 1 103 ? -21.438 -0.714 20.235 1.00 59.72 103 LYS A N 1
ATOM 811 C CA . LYS A 1 103 ? -22.115 0.257 21.098 1.00 59.72 103 LYS A CA 1
ATOM 812 C C . LYS A 1 103 ? -22.376 -0.476 22.418 1.00 59.72 103 LYS A C 1
ATOM 814 O O . LYS A 1 103 ? -22.984 -1.546 22.380 1.00 59.72 103 LYS A O 1
ATOM 819 N N . GLN A 1 104 ? -21.800 0.026 23.509 1.00 49.97 104 GLN A N 1
ATOM 820 C CA . GLN A 1 104 ? -22.394 -0.202 24.822 1.00 49.97 104 GLN A CA 1
ATOM 821 C C . GLN A 1 104 ? -23.735 0.523 24.846 1.00 49.97 104 GLN A C 1
ATOM 823 O O . GLN A 1 104 ? -23.809 1.611 24.221 1.00 49.97 104 GLN A O 1
#

Secondary structure (DSSP, 8-state):
--HHHHTT-EETTEEHHHHHHHHHHHHHHHHHHHHHHHHTTEE--HHHHHHTHHHHHHHHHHHHS---HHHHHHH-TTS-HHHHHHHHHHHHHHHTT-EE----

Radius of gyration: 15.68 Å; Cα contacts (8 Å, |Δi|>4): 101; chains: 1; bounding box: 42×33×40 Å

Foldseek 3Di:
DDPVVQQVDDDPQHRPVVVVCLLVVQLVCLVVVQVVCVVVQKRFDSVLSSLCSLVVVLVVCVVVVVDDPLNVLCPPPPDNVVSVVSNVVSNCSSPPPMDGRDDD

Mean predicted aligned error: 4.2 Å

Solvent-accessible surface area (backbone atoms only — not comparable to full-atom values): 5656 Å² total; per-residue (Å²): 137,57,73,68,68,53,50,66,47,53,59,90,86,42,34,49,46,62,53,52,50,43,40,53,53,27,52,71,44,13,64,59,53,30,51,52,34,43,75,74,40,28,49,46,57,49,65,22,44,32,34,30,32,58,47,50,48,41,50,50,25,61,74,68,68,64,66,46,67,68,43,51,42,54,64,41,91,88,52,52,61,68,58,40,50,50,40,51,50,28,41,53,54,27,58,53,82,58,41,71,60,75,80,127